Protein AF-A0AAE1F1V5-F1 (afdb_monomer)

Sequence (157 aa):
NTWGVSEAGGEGAVGYGPQETFINCADISITTNTGTFPTGDDANQIDNPWLLYYRKEFPGVHRDHTPSPLSNGLIPLVVRSQLCIPVGVSANNPNMQDWCMYNCLQYPPNCPEEHCRCVSECSAIGEFGQTPGNDIFCQQECLGYPSNCPPEKCECA

Radius of gyration: 23.75 Å; Cα contacts (8 Å, |Δi|>4): 234; chains: 1; bounding box: 52×33×63 Å

Foldseek 3Di:
DDWDAAPVGDDIDPPHDDDDDDDDDDDDDDFPFPQDDPDDPPPVVLPDPPFDWDDDDDPLDDPPFDQNVVVVRITTDGDRFLFKAFDDPQNPPPCLRVVRVVQNPDVVHPHDPNTIDTFRAKAFDDPLRVDPPSSSVQRVQASDVVHPHDPNTMDTD

pLDDT: mean 77.35, std 15.78, range [37.97, 95.31]

Organism: Petrolisthes cinctipes (NCBI:txid88211)

Mean predicted aligned error: 12.56 Å

Secondary structure (DSSP, 8-state):
--EEE-TTSS-EEET-SS-------------S-TTS----S-TTTT--TTS-EESS--TT--S--PPPTTTTT-EE-----SEEEE-GGGGG-TTHHHHHHHHHHSSS----TTTEEEE--EEE-TTGGGSTTHHHHHHHHHSSSS----TTTEEE-

Structure (mmCIF, N/CA/C/O backbone):
data_AF-A0AAE1F1V5-F1
#
_entry.id   AF-A0AAE1F1V5-F1
#
loop_
_atom_site.group_PDB
_atom_site.id
_atom_site.type_symbol
_atom_site.label_atom_id
_atom_site.label_alt_id
_atom_site.label_comp_id
_atom_site.label_asym_id
_atom_site.label_entity_id
_atom_site.label_seq_id
_atom_site.pdbx_PDB_ins_code
_atom_site.Cartn_x
_atom_site.Cartn_y
_atom_site.Cartn_z
_atom_site.occupancy
_atom_site.B_iso_or_equiv
_atom_site.auth_seq_id
_atom_site.auth_comp_id
_atom_site.auth_asym_id
_atom_site.auth_atom_id
_atom_site.pdbx_PDB_model_num
ATOM 1 N N . ASN A 1 1 ? -27.670 -3.080 33.368 1.00 78.62 1 ASN A N 1
ATOM 2 C CA . ASN A 1 1 ? -29.139 -2.804 33.268 1.00 78.62 1 ASN A CA 1
ATOM 3 C C . ASN A 1 1 ? -29.696 -2.259 34.591 1.00 78.62 1 ASN A C 1
ATOM 5 O O . ASN A 1 1 ? -30.719 -2.718 35.100 1.00 78.62 1 ASN A O 1
ATOM 9 N N . THR A 1 2 ? -29.032 -1.259 35.160 1.00 87.38 2 THR A N 1
ATOM 10 C CA . THR A 1 2 ? -29.180 -0.928 36.583 1.00 87.38 2 THR A CA 1
ATOM 11 C C . THR A 1 2 ? -30.026 0.328 36.770 1.00 87.38 2 THR A C 1
ATOM 13 O O . THR A 1 2 ? -30.015 1.214 35.916 1.00 87.38 2 THR A O 1
ATOM 16 N N . TRP A 1 3 ? -30.757 0.416 37.881 1.00 90.38 3 TRP A N 1
ATOM 17 C CA . TRP A 1 3 ? -31.465 1.634 38.283 1.00 90.38 3 TRP A CA 1
ATOM 18 C C . TRP A 1 3 ? -30.507 2.613 38.966 1.00 90.38 3 TRP A C 1
ATOM 20 O O . TRP A 1 3 ? -29.722 2.202 39.822 1.00 90.38 3 TRP A O 1
ATOM 30 N N . GLY A 1 4 ? -30.619 3.901 38.653 1.00 91.50 4 GLY A N 1
ATOM 31 C CA . GLY A 1 4 ? -29.892 4.954 39.356 1.00 91.50 4 GLY A CA 1
ATOM 32 C C . GLY A 1 4 ? -30.586 6.304 39.252 1.00 91.50 4 GLY A C 1
ATOM 33 O O . GLY A 1 4 ? -31.744 6.388 38.846 1.00 91.50 4 GLY A O 1
ATOM 34 N N . VAL A 1 5 ? -29.883 7.361 39.652 1.00 92.31 5 VAL A N 1
ATOM 35 C CA . VAL A 1 5 ? -30.393 8.740 39.688 1.00 92.31 5 VAL A CA 1
ATOM 36 C C . VAL A 1 5 ? -29.592 9.596 38.711 1.00 92.31 5 VAL A C 1
ATOM 38 O O . VAL A 1 5 ? -28.400 9.349 38.516 1.00 92.31 5 VAL A O 1
ATOM 41 N N . SER A 1 6 ? -30.249 10.560 38.068 1.00 87.94 6 SER A N 1
ATOM 42 C CA . SER A 1 6 ? -29.606 11.498 37.147 1.00 87.94 6 SER A CA 1
ATOM 43 C C . SER A 1 6 ? -28.517 12.318 37.845 1.00 87.94 6 SER A C 1
ATOM 45 O O . SER A 1 6 ? -28.596 12.587 39.045 1.00 87.94 6 SER A O 1
ATOM 47 N N . GLU A 1 7 ? -27.506 12.755 37.089 1.00 84.25 7 GLU A N 1
ATOM 48 C CA . GLU A 1 7 ? -26.397 13.564 37.626 1.00 84.25 7 GLU A CA 1
ATOM 49 C C . GLU A 1 7 ? -26.868 14.894 38.228 1.00 84.25 7 GLU A C 1
ATOM 51 O O . GLU A 1 7 ? -26.315 15.357 39.222 1.00 84.25 7 GLU A O 1
ATOM 56 N N . ALA A 1 8 ? -27.923 15.486 37.659 1.00 83.75 8 ALA A N 1
ATOM 57 C CA . ALA A 1 8 ? -28.546 16.707 38.172 1.00 83.75 8 ALA A CA 1
ATOM 58 C C . ALA A 1 8 ? -29.350 16.482 39.470 1.00 83.75 8 ALA A C 1
ATOM 60 O O . ALA A 1 8 ? -29.715 17.449 40.139 1.00 83.75 8 ALA A O 1
ATOM 61 N N . GLY A 1 9 ? -29.607 15.222 39.835 1.00 76.38 9 GLY A N 1
ATOM 62 C CA . GLY A 1 9 ? -30.446 14.837 40.960 1.00 76.38 9 GLY A CA 1
ATOM 63 C C . GLY A 1 9 ? -31.937 15.055 40.689 1.00 76.38 9 GLY A C 1
ATOM 64 O O . GLY A 1 9 ? -32.351 16.013 40.044 1.00 76.38 9 GLY A O 1
ATOM 65 N N . GLY A 1 10 ? -32.767 14.153 41.215 1.00 81.81 10 GLY A N 1
ATOM 66 C CA . GLY A 1 10 ? -34.226 14.323 41.248 1.00 81.81 10 GLY A CA 1
ATOM 67 C C . GLY A 1 10 ? -35.022 13.374 40.355 1.00 81.81 10 GLY A C 1
ATOM 68 O O . GLY A 1 10 ? -36.199 13.161 40.626 1.00 81.81 10 GLY A O 1
ATOM 69 N N . GLU A 1 11 ? -34.393 12.726 39.376 1.00 88.81 11 GLU A N 1
ATOM 70 C CA . GLU A 1 11 ? -35.051 11.725 38.531 1.00 88.81 11 GLU A CA 1
ATOM 71 C C . GLU A 1 11 ? -34.328 10.383 38.630 1.00 88.81 11 GLU A C 1
ATOM 73 O O . GLU A 1 11 ? -33.110 10.307 38.467 1.00 88.81 11 GLU A O 1
ATOM 78 N N . GLY A 1 12 ? -35.081 9.324 38.938 1.00 90.56 12 GLY A N 1
ATOM 79 C CA . GLY A 1 12 ? -34.590 7.950 38.957 1.00 90.56 12 GLY A CA 1
ATOM 80 C C . GLY A 1 12 ? -35.072 7.193 37.726 1.00 90.56 12 GLY A C 1
ATOM 81 O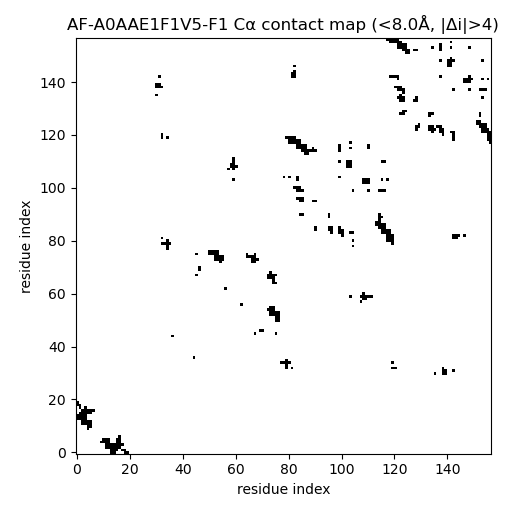 O . GLY A 1 12 ? -36.263 7.242 37.415 1.00 90.56 12 GLY A O 1
ATOM 82 N N . ALA A 1 13 ? -34.166 6.496 37.044 1.00 90.75 13 ALA A N 1
ATOM 83 C CA . ALA A 1 13 ? -34.490 5.682 35.876 1.00 90.75 13 ALA A CA 1
ATOM 84 C C . ALA A 1 13 ? -33.511 4.507 35.708 1.00 90.75 13 ALA A C 1
ATOM 86 O O . ALA A 1 13 ? -32.401 4.496 36.250 1.00 90.75 13 ALA A O 1
ATOM 87 N N . VAL A 1 14 ? -33.911 3.506 34.917 1.00 91.62 14 VAL A N 1
ATOM 88 C CA . VAL A 1 14 ? -32.996 2.460 34.434 1.00 91.62 14 VAL A CA 1
ATOM 89 C C . VAL A 1 14 ? -31.988 3.101 33.477 1.00 91.62 14 VAL A C 1
ATOM 91 O O . VAL A 1 14 ? -32.382 3.836 32.578 1.00 91.62 14 VAL A O 1
ATOM 94 N N . GLY A 1 15 ? -30.699 2.817 33.657 1.00 88.38 15 GLY A N 1
ATOM 95 C CA . GLY A 1 15 ? -29.612 3.407 32.868 1.00 88.38 15 GLY A CA 1
ATOM 96 C C . GLY A 1 15 ? -28.999 4.670 33.480 1.00 88.38 15 GLY A C 1
ATOM 97 O O . GLY A 1 15 ? -27.983 5.143 32.979 1.00 88.38 15 GLY A O 1
ATOM 98 N N . TYR A 1 16 ? -29.567 5.200 34.569 1.00 91.69 16 TYR A N 1
ATOM 99 C CA . TYR A 1 16 ? -28.970 6.298 35.335 1.00 91.69 16 TYR A CA 1
ATOM 100 C C . TYR A 1 16 ? -27.965 5.795 36.371 1.00 91.69 16 TYR A C 1
ATOM 102 O O . TYR A 1 16 ? -28.004 4.639 36.792 1.00 91.69 16 TYR A O 1
ATOM 110 N N . GLY A 1 17 ? -27.066 6.682 36.800 1.00 88.62 17 GLY A N 1
ATOM 111 C CA . GLY A 1 17 ? -25.957 6.332 37.682 1.00 88.62 17 GLY A CA 1
ATOM 112 C C . GLY A 1 17 ? -24.944 5.374 37.032 1.00 88.62 17 GLY A C 1
ATOM 113 O O . GLY A 1 17 ? -24.989 5.145 35.822 1.00 88.62 17 GLY A O 1
ATOM 114 N N . PRO A 1 18 ? -24.016 4.808 37.822 1.00 88.56 18 PRO A N 1
ATOM 115 C CA . PRO A 1 18 ? -22.973 3.921 37.314 1.00 88.56 18 PRO A CA 1
ATOM 116 C C . PRO A 1 18 ? -23.545 2.720 36.548 1.00 88.56 18 PRO A C 1
ATOM 118 O O . PRO A 1 18 ? -24.367 1.970 37.078 1.00 88.56 18 PRO A O 1
ATOM 121 N N . GLN A 1 19 ? -23.081 2.524 35.312 1.00 90.94 19 GLN A N 1
ATOM 122 C CA . GLN A 1 19 ? -23.442 1.377 34.478 1.00 90.94 19 GLN A CA 1
ATOM 123 C C . GLN A 1 19 ? -22.258 0.427 34.313 1.00 90.94 19 GLN A C 1
ATOM 125 O O . GLN A 1 19 ? -21.099 0.845 34.259 1.00 90.94 19 GLN A O 1
ATOM 130 N N . GLU A 1 20 ? -22.565 -0.866 34.219 1.00 90.50 20 GLU A N 1
ATOM 131 C CA . GLU A 1 20 ? -21.580 -1.871 33.829 1.00 90.50 20 GLU A CA 1
ATOM 132 C C . GLU A 1 20 ? -21.021 -1.535 32.439 1.00 90.50 20 GLU A C 1
ATOM 134 O O . GLU A 1 20 ? -21.762 -1.197 31.517 1.00 90.50 20 GLU A O 1
ATOM 139 N N . THR A 1 21 ? -19.699 -1.588 32.303 1.00 89.94 21 THR A N 1
ATOM 140 C CA . THR A 1 21 ? -19.000 -1.352 31.038 1.00 89.94 21 THR A CA 1
ATOM 141 C C . THR A 1 21 ? -18.113 -2.553 30.769 1.00 89.94 21 THR A C 1
ATOM 143 O O . THR A 1 21 ? -17.329 -2.952 31.629 1.00 89.94 21 THR A O 1
ATOM 146 N N . PHE A 1 22 ? -18.230 -3.116 29.572 1.00 92.50 22 PHE A N 1
ATOM 147 C CA . PHE A 1 22 ? -17.385 -4.210 29.115 1.00 92.50 22 PHE A CA 1
ATOM 148 C C . PHE A 1 22 ? -16.392 -3.651 28.102 1.00 92.50 22 PHE A C 1
ATOM 150 O O . PHE A 1 22 ? -16.792 -3.088 27.085 1.00 92.50 22 PHE A O 1
ATOM 157 N N . ILE A 1 23 ? -15.102 -3.778 28.404 1.00 94.50 23 ILE A N 1
ATOM 158 C CA . ILE A 1 23 ? -14.016 -3.334 27.532 1.00 94.50 23 ILE A CA 1
ATOM 159 C C . ILE A 1 23 ? -13.283 -4.579 27.054 1.00 94.50 23 ILE A C 1
ATOM 161 O O . ILE A 1 23 ? -12.812 -5.368 27.871 1.00 94.50 23 ILE A O 1
ATOM 165 N N . ASN A 1 24 ? -13.171 -4.719 25.737 1.00 93.12 24 ASN A N 1
ATOM 166 C CA . ASN A 1 24 ? -12.354 -5.742 25.102 1.00 93.12 24 ASN A CA 1
ATOM 167 C C . ASN A 1 24 ? -11.208 -5.068 24.350 1.00 93.12 24 ASN A C 1
ATOM 169 O O . ASN A 1 24 ? -11.390 -4.005 23.755 1.00 93.12 24 ASN A O 1
ATOM 173 N N . CYS A 1 25 ? -10.045 -5.711 24.358 1.00 93.88 25 CYS A N 1
ATOM 174 C CA . CYS A 1 25 ? -8.907 -5.333 23.532 1.00 93.88 25 CYS A CA 1
ATOM 175 C C . CYS A 1 25 ? -8.816 -6.292 22.344 1.00 93.88 25 CYS A C 1
ATOM 177 O O . CYS A 1 25 ? -9.119 -7.478 22.482 1.00 93.88 25 CYS A O 1
ATOM 179 N N . ALA A 1 26 ? -8.389 -5.778 21.197 1.00 89.00 26 ALA A N 1
ATOM 180 C CA . ALA A 1 26 ? -8.080 -6.574 20.020 1.00 89.00 26 ALA A CA 1
ATOM 181 C C . ALA A 1 26 ? -6.682 -6.205 19.527 1.00 89.00 26 ALA A C 1
ATOM 183 O O . ALA A 1 26 ? -6.340 -5.021 19.470 1.00 89.00 26 ALA A O 1
ATOM 184 N N . ASP A 1 27 ? -5.906 -7.215 19.148 1.00 83.25 27 ASP A N 1
ATOM 185 C CA . ASP A 1 27 ? -4.662 -7.016 18.419 1.00 83.25 27 ASP A CA 1
ATOM 186 C C . ASP A 1 27 ? -5.013 -6.766 16.950 1.00 83.25 27 ASP A C 1
ATOM 188 O O . ASP A 1 27 ? -5.555 -7.639 16.270 1.00 83.25 27 ASP A O 1
ATOM 192 N N . ILE A 1 28 ? -4.752 -5.549 16.4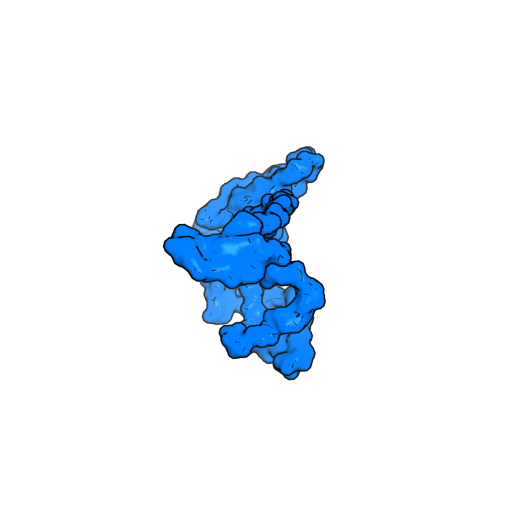72 1.00 77.94 28 ILE A N 1
ATOM 193 C CA . ILE A 1 28 ? -5.014 -5.140 15.089 1.00 77.94 28 ILE A CA 1
ATOM 194 C C . ILE A 1 28 ? -3.742 -4.597 14.443 1.00 77.94 28 ILE A C 1
ATOM 196 O O . ILE A 1 28 ? -2.897 -3.996 15.104 1.00 77.94 28 ILE A O 1
ATOM 200 N N . SER A 1 29 ? -3.636 -4.768 13.129 1.00 63.72 29 SER A N 1
ATOM 201 C CA . SER A 1 29 ? -2.641 -4.095 12.299 1.00 63.72 29 SER A CA 1
ATOM 202 C C . SER A 1 29 ? -3.370 -3.303 11.222 1.00 63.72 29 SER A C 1
ATOM 204 O O . SER A 1 29 ? -4.268 -3.832 10.568 1.00 63.72 29 SER A O 1
ATOM 206 N N . ILE A 1 30 ? -3.003 -2.032 11.057 1.00 68.38 30 ILE A N 1
ATOM 207 C CA . ILE A 1 30 ? -3.496 -1.186 9.969 1.00 68.38 30 ILE A 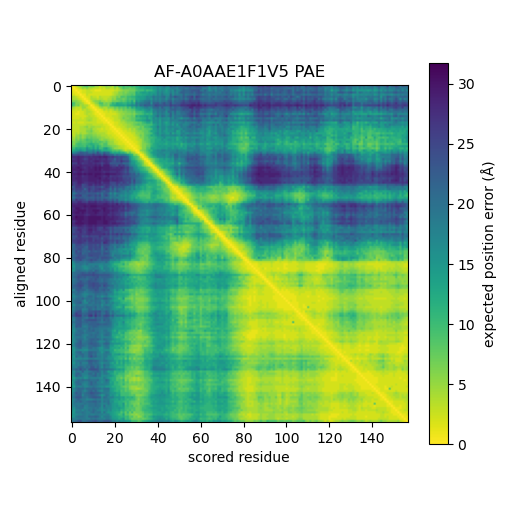CA 1
ATOM 208 C C . ILE A 1 30 ? -2.351 -1.056 8.974 1.00 68.38 30 ILE A C 1
ATOM 210 O O . ILE A 1 30 ? -1.407 -0.292 9.179 1.00 68.38 30 ILE A O 1
ATOM 214 N N . THR A 1 31 ? -2.416 -1.848 7.914 1.00 60.78 31 THR A N 1
ATOM 215 C CA . THR A 1 31 ? -1.459 -1.808 6.810 1.00 60.78 31 THR A CA 1
ATOM 216 C C . THR A 1 31 ? -1.938 -0.833 5.745 1.00 60.78 31 THR A C 1
ATOM 218 O O . THR A 1 31 ? -3.138 -0.623 5.579 1.00 60.78 31 THR A O 1
ATOM 221 N N . THR A 1 32 ? -1.006 -0.236 5.005 1.00 58.06 32 THR A N 1
ATOM 222 C CA . THR A 1 32 ? -1.296 0.804 4.011 1.00 58.06 32 THR A CA 1
ATOM 223 C C . THR A 1 32 ? -2.193 0.348 2.869 1.00 58.06 32 THR A C 1
ATOM 225 O O . THR A 1 32 ? -2.705 1.223 2.192 1.00 58.06 32 THR A O 1
ATOM 228 N N . ASN A 1 33 ? -2.467 -0.947 2.685 1.00 56.16 33 ASN A N 1
ATOM 229 C CA . ASN A 1 33 ? -3.363 -1.460 1.649 1.00 56.16 33 ASN A CA 1
ATOM 230 C C . ASN A 1 33 ? -4.818 -0.967 1.836 1.00 56.16 33 ASN A C 1
ATOM 232 O O . ASN A 1 33 ? -5.626 -1.571 2.539 1.00 56.16 33 ASN A O 1
ATOM 236 N N . THR A 1 34 ? -5.166 0.130 1.163 1.00 50.34 34 THR A N 1
ATOM 237 C CA . THR A 1 34 ? -6.528 0.682 1.065 1.00 50.34 34 THR A CA 1
ATOM 238 C C . THR A 1 34 ? -7.338 0.044 -0.068 1.00 50.34 34 THR A C 1
ATOM 240 O O . THR A 1 34 ? -8.355 0.591 -0.488 1.00 50.34 34 THR A O 1
ATOM 243 N N . GLY A 1 35 ? -6.904 -1.104 -0.593 1.00 47.66 35 GLY A N 1
ATOM 244 C CA . GLY A 1 35 ? -7.550 -1.774 -1.718 1.00 47.66 35 GLY A CA 1
ATOM 245 C C . GLY A 1 35 ? -8.662 -2.746 -1.333 1.00 47.66 35 GLY A C 1
ATOM 246 O O . GLY A 1 35 ? -9.353 -3.247 -2.222 1.00 47.66 35 GLY A O 1
ATOM 247 N N . THR A 1 36 ? -8.855 -3.031 -0.043 1.00 46.03 36 THR A N 1
ATOM 248 C CA . THR A 1 36 ? -9.936 -3.916 0.398 1.00 46.03 36 THR A CA 1
ATOM 249 C C . THR A 1 36 ? -11.056 -3.114 1.040 1.00 46.03 36 THR A C 1
ATOM 251 O O . THR A 1 36 ? -10.865 -2.339 1.977 1.00 46.03 36 THR A O 1
ATOM 254 N N . PHE A 1 37 ? -12.263 -3.318 0.515 1.00 47.12 37 PHE A N 1
ATOM 255 C CA . PHE A 1 37 ? -13.456 -3.181 1.332 1.00 47.12 37 PHE A CA 1
ATOM 256 C C . PHE A 1 37 ? -13.261 -4.073 2.570 1.00 47.12 37 PHE A C 1
ATOM 258 O O . PHE A 1 37 ? -12.742 -5.182 2.406 1.00 47.12 37 PHE A O 1
ATOM 265 N N . PRO A 1 38 ? -13.588 -3.598 3.788 1.00 41.34 38 PRO A N 1
ATOM 266 C CA . PRO A 1 38 ? -13.371 -4.361 5.011 1.00 41.34 38 PRO A CA 1
ATOM 267 C C . PRO A 1 38 ? -13.944 -5.763 4.830 1.00 41.34 38 PRO A C 1
ATOM 269 O O . PRO A 1 38 ? -15.102 -5.925 4.455 1.00 41.34 38 PRO A O 1
ATOM 272 N N . THR A 1 39 ? -13.083 -6.754 5.032 1.00 41.34 39 TH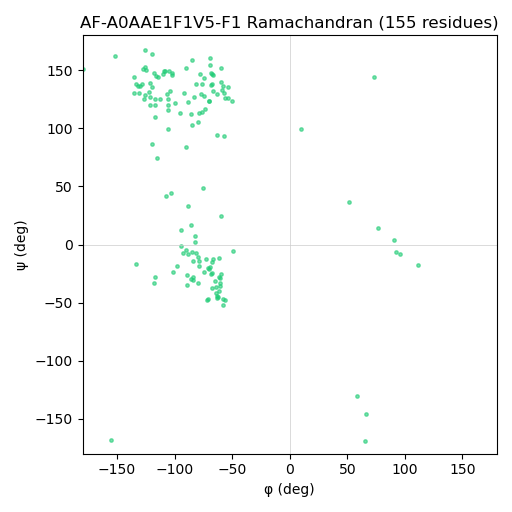R A N 1
ATOM 273 C CA . THR A 1 39 ? -13.353 -8.173 4.843 1.00 41.34 39 THR A CA 1
ATOM 274 C C . THR A 1 39 ? -14.538 -8.618 5.697 1.00 41.34 39 THR A C 1
ATOM 276 O O . THR A 1 39 ? -14.404 -8.993 6.858 1.00 41.34 39 THR A O 1
ATOM 279 N N . GLY A 1 40 ? -15.718 -8.594 5.095 1.00 37.97 40 GLY A N 1
ATOM 280 C CA . GLY A 1 40 ? -16.754 -9.579 5.341 1.00 37.97 40 GLY A CA 1
ATOM 281 C C . GLY A 1 40 ? -16.863 -10.448 4.097 1.00 37.97 40 GLY A C 1
ATOM 282 O O . GLY A 1 40 ? -16.667 -9.955 2.986 1.00 37.97 40 GLY A O 1
ATOM 283 N N . ASP A 1 41 ? -17.232 -11.714 4.265 1.00 40.97 41 ASP A N 1
ATOM 284 C CA . ASP A 1 41 ? -17.695 -12.628 3.205 1.00 40.97 41 ASP A CA 1
ATOM 285 C C . ASP A 1 41 ? -18.963 -12.122 2.471 1.00 40.97 41 ASP A C 1
ATOM 287 O O . ASP A 1 41 ? -19.736 -12.883 1.890 1.00 40.97 41 ASP A O 1
ATOM 291 N N . ASP A 1 42 ? -19.200 -10.815 2.477 1.00 43.59 42 ASP A N 1
ATOM 292 C CA . ASP A 1 42 ? -20.285 -10.151 1.804 1.00 43.59 42 ASP A CA 1
ATOM 293 C C . ASP A 1 42 ? -19.820 -9.768 0.401 1.00 43.59 42 ASP A C 1
ATOM 295 O O . ASP A 1 42 ? -19.528 -8.613 0.086 1.00 43.59 42 ASP A O 1
ATOM 299 N N . ALA A 1 43 ? -19.918 -10.739 -0.507 1.00 45.41 43 ALA A N 1
ATOM 300 C CA . ALA A 1 43 ? -20.083 -10.494 -1.943 1.00 45.41 43 ALA A CA 1
ATOM 301 C C . ALA A 1 43 ? -21.214 -9.474 -2.273 1.00 45.41 43 ALA A C 1
ATOM 303 O O . ALA A 1 43 ? -21.374 -9.079 -3.425 1.00 45.41 43 ALA A O 1
ATOM 304 N N . ASN A 1 44 ? -21.970 -9.029 -1.262 1.00 44.34 44 ASN A N 1
ATOM 305 C CA . ASN A 1 44 ? -23.029 -8.026 -1.291 1.00 44.34 44 ASN A CA 1
ATOM 306 C C . ASN A 1 44 ? -22.548 -6.582 -1.031 1.00 44.34 44 ASN A C 1
ATOM 308 O O . ASN A 1 44 ? -23.346 -5.655 -1.130 1.00 44.34 44 ASN A O 1
ATOM 312 N N . GLN A 1 45 ? -21.267 -6.335 -0.713 1.00 48.12 45 GLN A N 1
ATOM 313 C CA . GLN A 1 45 ? -20.753 -4.955 -0.599 1.00 48.12 45 GLN A CA 1
ATOM 314 C C . GLN A 1 45 ? -20.369 -4.337 -1.961 1.00 48.12 45 GLN A C 1
ATOM 316 O O . GLN A 1 45 ? -19.930 -3.190 -2.032 1.00 48.12 45 GLN A O 1
ATOM 321 N N . ILE A 1 46 ? -20.580 -5.076 -3.058 1.00 53.50 46 ILE A N 1
ATOM 322 C CA . ILE A 1 46 ? -20.399 -4.614 -4.445 1.00 53.50 46 ILE A CA 1
ATOM 323 C C . ILE A 1 46 ? -21.636 -3.829 -4.946 1.00 53.50 46 ILE A C 1
ATOM 325 O O . ILE A 1 46 ? -21.688 -3.424 -6.101 1.00 53.50 46 ILE A O 1
ATOM 329 N N . ASP A 1 47 ? -22.612 -3.535 -4.081 1.00 55.38 47 ASP A N 1
ATOM 330 C CA . ASP A 1 47 ? -23.851 -2.826 -4.437 1.00 55.38 47 ASP A CA 1
ATOM 331 C C . ASP A 1 47 ? -23.849 -1.354 -3.993 1.00 55.38 47 ASP A C 1
ATOM 333 O O . ASP A 1 47 ? -24.824 -0.834 -3.448 1.00 55.38 47 ASP A O 1
ATOM 337 N N . ASN A 1 48 ? -22.740 -0.644 -4.207 1.00 61.38 48 ASN A N 1
ATOM 338 C CA . ASN A 1 48 ? -22.698 0.800 -3.983 1.00 61.38 48 ASN A CA 1
ATOM 339 C C . ASN A 1 48 ? -23.196 1.538 -5.247 1.00 61.38 48 ASN A C 1
ATOM 341 O O . ASN A 1 48 ? -22.492 1.516 -6.261 1.00 61.38 48 ASN A O 1
ATOM 345 N N . PRO A 1 49 ? -24.362 2.219 -5.227 1.00 65.69 49 PRO A N 1
ATOM 346 C CA . PRO A 1 49 ? -24.912 2.904 -6.404 1.00 65.69 49 PRO A CA 1
ATOM 347 C C . PRO A 1 49 ? -24.074 4.106 -6.869 1.00 65.69 49 PRO A C 1
ATOM 349 O O . PRO A 1 49 ? -24.289 4.610 -7.968 1.00 65.69 49 PRO A O 1
ATOM 352 N N . TRP A 1 50 ? -23.118 4.562 -6.055 1.00 64.88 50 TRP A N 1
ATOM 353 C CA . TRP A 1 50 ? -22.187 5.644 -6.387 1.00 64.88 50 TRP A CA 1
ATOM 354 C C . TRP A 1 50 ? -20.855 5.152 -6.953 1.00 64.88 50 TRP A C 1
ATOM 356 O O . TRP A 1 50 ? -19.986 5.962 -7.274 1.00 64.88 50 TRP A O 1
ATOM 366 N N . LEU A 1 51 ? -20.666 3.838 -7.056 1.00 67.25 51 LEU A N 1
ATOM 367 C CA . LEU A 1 51 ? -19.458 3.266 -7.627 1.00 67.25 51 LEU A CA 1
ATOM 368 C C . LEU A 1 51 ? -19.503 3.343 -9.156 1.00 67.25 51 LEU A C 1
ATOM 370 O O . LEU A 1 51 ? -20.561 3.240 -9.777 1.00 67.25 51 LEU A O 1
ATOM 374 N N . LEU A 1 52 ? -18.339 3.524 -9.776 1.00 72.88 52 LEU A N 1
ATOM 375 C CA . LEU A 1 52 ? -18.219 3.421 -11.225 1.00 72.88 52 LEU A CA 1
ATOM 376 C C . LEU A 1 52 ? -18.224 1.943 -11.621 1.00 72.88 52 LEU A C 1
ATOM 378 O O . LEU A 1 52 ? -17.452 1.144 -11.093 1.00 72.88 52 LEU A O 1
ATOM 382 N N . TYR A 1 53 ? -19.082 1.597 -12.577 1.00 72.38 53 TYR A N 1
ATOM 383 C CA . TYR A 1 53 ? -19.223 0.239 -13.093 1.00 72.38 53 TYR A CA 1
ATOM 384 C C . TYR A 1 53 ? -18.869 0.170 -14.574 1.00 72.38 53 TYR A C 1
ATOM 386 O O . TYR A 1 53 ? -19.157 1.094 -15.338 1.00 72.38 53 TYR A O 1
ATOM 394 N N . TYR A 1 54 ? -18.320 -0.966 -14.999 1.00 69.19 54 TYR A N 1
ATOM 395 C CA . TYR A 1 54 ? -18.031 -1.243 -16.400 1.00 69.19 54 TYR A CA 1
ATOM 396 C C . TYR A 1 54 ? -18.648 -2.547 -16.900 1.00 69.19 54 TYR A C 1
ATOM 398 O O . TYR A 1 54 ? -18.909 -3.477 -16.143 1.00 69.19 54 TYR A O 1
ATOM 406 N N . ARG A 1 55 ? -18.915 -2.597 -18.212 1.00 63.84 55 ARG A N 1
ATOM 407 C CA . ARG A 1 55 ? -19.704 -3.665 -18.847 1.00 63.84 55 ARG A CA 1
ATOM 408 C C . ARG A 1 55 ? -18.873 -4.773 -19.493 1.00 63.84 55 ARG A C 1
ATOM 410 O O . ARG A 1 55 ? -19.434 -5.833 -19.747 1.00 63.84 55 ARG A O 1
ATOM 417 N N . LYS A 1 56 ? -17.586 -4.536 -19.779 1.00 57.06 56 LYS A N 1
ATOM 418 C CA . LYS A 1 56 ? -16.574 -5.522 -20.216 1.00 57.06 56 LYS A CA 1
ATOM 419 C C . LYS A 1 56 ? -15.215 -4.842 -20.420 1.00 57.06 56 LYS A C 1
ATOM 421 O O . LYS A 1 56 ? -15.197 -3.658 -20.732 1.00 57.06 56 LYS A O 1
ATOM 426 N N . GLU A 1 57 ? -14.147 -5.622 -20.221 1.00 57.28 57 GLU A N 1
ATOM 427 C CA . GLU A 1 57 ? -12.725 -5.386 -20.552 1.00 57.28 57 GLU A CA 1
ATOM 428 C C . GLU A 1 57 ? -12.356 -3.973 -21.010 1.00 57.28 57 GLU A C 1
ATOM 430 O O . GLU A 1 57 ? -12.489 -3.621 -22.183 1.00 57.28 57 GLU A O 1
ATOM 435 N N . PHE A 1 58 ? -11.821 -3.190 -20.075 1.00 51.88 58 PHE A N 1
ATOM 436 C CA . PHE A 1 58 ? -11.086 -1.977 -20.397 1.00 51.88 58 PHE A CA 1
ATOM 437 C C . PHE A 1 58 ? -9.591 -2.311 -20.522 1.00 51.88 58 PHE A C 1
ATOM 439 O O . PHE A 1 58 ? -9.052 -2.964 -19.624 1.00 51.88 58 PHE A O 1
ATOM 446 N N . PRO A 1 59 ? -8.909 -1.888 -21.604 1.00 49.06 59 PRO A N 1
ATOM 447 C CA . PRO A 1 59 ? -7.457 -2.012 -21.708 1.00 49.06 59 PRO A CA 1
ATOM 448 C C . PRO A 1 59 ? -6.792 -1.375 -20.480 1.00 49.06 59 PRO A C 1
ATOM 450 O O . PRO A 1 59 ? -7.091 -0.228 -20.159 1.00 49.06 59 PRO A O 1
ATOM 453 N N . GLY A 1 60 ? -5.933 -2.120 -19.780 1.00 48.41 60 GLY A N 1
ATOM 454 C CA . GLY A 1 60 ? -5.212 -1.628 -18.599 1.00 48.41 60 GLY A CA 1
ATOM 455 C C . GLY A 1 60 ? -5.897 -1.842 -17.243 1.00 48.41 60 GLY A C 1
ATOM 456 O O . GLY A 1 60 ? -5.355 -1.397 -16.237 1.00 48.41 60 GLY A O 1
ATOM 457 N N . VAL A 1 61 ? -7.052 -2.519 -17.175 1.00 50.47 61 VAL A N 1
ATOM 458 C CA . VAL A 1 61 ? -7.660 -2.957 -15.901 1.00 50.47 61 VAL A CA 1
ATOM 459 C C . VAL A 1 61 ? -7.467 -4.466 -15.743 1.00 50.47 61 VAL A C 1
ATOM 461 O O . VAL A 1 61 ? -7.996 -5.248 -16.534 1.00 50.47 61 VAL A O 1
ATOM 464 N N . HIS A 1 62 ? -6.708 -4.870 -14.722 1.00 47.78 62 HIS A N 1
ATOM 465 C CA . HIS A 1 62 ? -6.426 -6.276 -14.419 1.00 47.78 62 HIS A CA 1
ATOM 466 C C . HIS A 1 62 ? -7.729 -7.055 -14.141 1.00 47.78 62 HIS A C 1
ATOM 468 O O . HIS A 1 62 ? -8.662 -6.537 -13.516 1.00 47.78 62 HIS A O 1
ATOM 474 N N . ARG A 1 63 ? -7.816 -8.300 -14.633 1.00 51.62 63 ARG A N 1
ATOM 475 C CA . ARG A 1 63 ? -9.015 -9.166 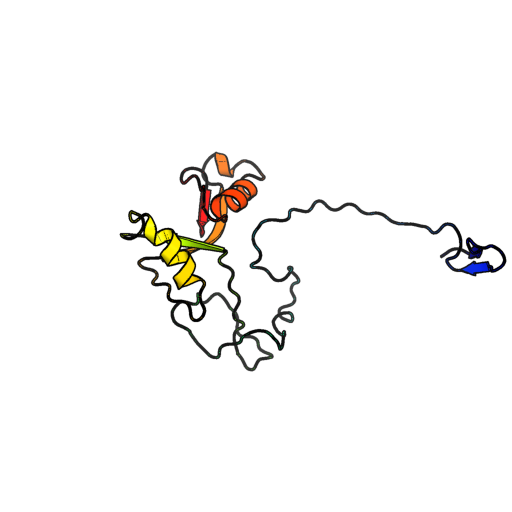-14.592 1.00 51.62 63 ARG A CA 1
ATOM 476 C C . ARG A 1 63 ? -9.288 -9.769 -13.201 1.00 51.62 63 ARG A C 1
ATOM 47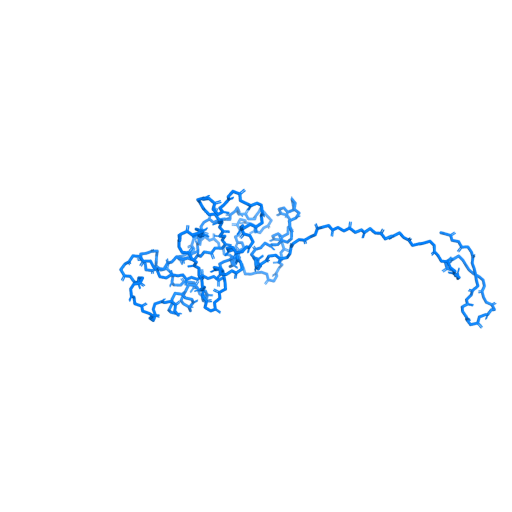8 O O . ARG A 1 63 ? -9.574 -10.957 -13.082 1.00 51.62 63 ARG A O 1
ATOM 485 N N . ASP A 1 64 ? -9.266 -8.964 -12.152 1.00 52.16 64 ASP A N 1
ATOM 486 C CA . ASP A 1 64 ? -9.309 -9.497 -10.783 1.00 52.16 64 ASP A CA 1
ATOM 487 C C . ASP A 1 64 ? -10.724 -9.567 -10.185 1.00 52.16 64 ASP A C 1
ATOM 489 O O . ASP A 1 64 ? -10.882 -9.766 -8.983 1.00 52.16 64 ASP A O 1
ATOM 493 N N . HIS A 1 65 ? -11.781 -9.409 -10.990 1.00 59.25 65 HIS A N 1
ATOM 494 C CA . HIS A 1 65 ? -13.128 -9.221 -10.449 1.00 59.25 65 HIS A CA 1
ATOM 495 C C . HIS A 1 65 ? -14.165 -10.202 -11.001 1.00 59.25 65 HIS A C 1
ATOM 497 O O . HIS A 1 65 ? -14.403 -10.311 -12.206 1.00 59.25 65 HIS A O 1
ATOM 503 N N . THR A 1 66 ? -14.828 -10.881 -10.067 1.00 56.50 66 THR A N 1
ATOM 504 C CA . THR A 1 66 ? -16.087 -11.591 -10.268 1.00 56.50 66 THR A CA 1
ATOM 505 C C . THR A 1 66 ? -17.184 -10.587 -10.660 1.00 56.50 66 THR A C 1
ATOM 507 O O . THR A 1 66 ? -17.344 -9.561 -9.995 1.00 56.50 66 THR A O 1
ATOM 510 N N . PRO A 1 67 ? -17.945 -10.827 -11.744 1.00 59.66 67 PRO A N 1
ATOM 511 C CA . PRO A 1 67 ? -19.066 -9.968 -12.123 1.00 59.66 67 PRO A CA 1
ATOM 512 C C . PRO A 1 67 ? -20.105 -9.884 -10.997 1.00 59.66 67 PRO A C 1
ATOM 514 O O . PRO A 1 67 ? -20.462 -10.921 -10.434 1.00 59.66 67 PRO A O 1
ATOM 517 N N . SER A 1 68 ? -20.632 -8.688 -10.701 1.00 57.34 68 SER A N 1
ATOM 518 C CA . SER A 1 68 ? -21.720 -8.568 -9.722 1.00 57.34 68 SER A CA 1
ATOM 519 C C . SER A 1 68 ? -23.013 -9.157 -10.302 1.00 57.34 68 SER A C 1
ATOM 521 O O . SER A 1 68 ? -23.465 -8.712 -11.367 1.00 57.34 68 SER A O 1
ATOM 523 N N . PRO A 1 69 ? -23.642 -10.139 -9.630 1.00 59.09 69 PRO A N 1
ATOM 524 C CA . PRO A 1 69 ? -24.900 -10.721 -10.088 1.00 59.09 69 PRO A CA 1
ATOM 525 C C . PRO A 1 69 ? -26.077 -9.735 -10.001 1.00 59.09 69 PRO A C 1
ATOM 527 O O . PRO A 1 69 ? -27.022 -9.859 -10.778 1.00 59.09 69 PRO A O 1
ATOM 530 N N . LEU A 1 70 ? -26.016 -8.737 -9.111 1.00 58.91 70 LEU A N 1
ATOM 531 C CA . LEU A 1 70 ? -27.087 -7.756 -8.887 1.00 58.91 70 LEU A CA 1
ATOM 532 C C . LEU A 1 70 ? -27.017 -6.569 -9.855 1.00 58.91 70 LEU A C 1
ATOM 534 O O . LEU A 1 70 ? -28.049 -6.051 -10.280 1.00 58.91 70 LEU A O 1
ATOM 538 N N . SER A 1 71 ? -25.818 -6.210 -10.315 1.00 63.25 71 SER A N 1
ATOM 539 C CA . SER A 1 71 ? -25.614 -5.149 -11.310 1.00 63.25 71 SER A CA 1
ATOM 540 C C . SER A 1 71 ? -25.683 -5.666 -12.752 1.00 63.25 71 SER A C 1
ATOM 542 O O . SER A 1 71 ? -24.976 -5.167 -13.623 1.00 63.25 71 SER A O 1
ATOM 544 N N . ASN A 1 72 ? -26.506 -6.683 -13.039 1.00 68.75 72 ASN A N 1
ATOM 545 C CA . ASN A 1 72 ? -26.624 -7.301 -14.371 1.00 68.75 72 ASN A CA 1
ATOM 546 C C . ASN A 1 72 ? -25.266 -7.717 -14.987 1.00 68.75 72 ASN A C 1
ATOM 548 O O . ASN A 1 72 ? -25.054 -7.576 -16.196 1.00 68.75 72 ASN A O 1
ATOM 552 N N . GLY A 1 73 ? -24.327 -8.198 -14.166 1.00 67.62 73 GLY A N 1
ATOM 553 C CA . GLY A 1 73 ? -22.992 -8.599 -14.614 1.00 67.62 73 GLY A CA 1
ATOM 554 C C . GLY A 1 73 ? -22.030 -7.437 -14.887 1.00 67.62 73 GLY A C 1
ATOM 555 O O . GLY A 1 73 ? -21.003 -7.649 -15.531 1.00 67.62 73 GLY A O 1
ATOM 556 N N . LEU A 1 74 ? -22.345 -6.218 -14.434 1.00 68.00 74 LEU A N 1
ATOM 557 C CA . LEU A 1 74 ? -21.388 -5.114 -14.405 1.00 68.00 74 LEU A CA 1
ATOM 558 C C . LEU A 1 74 ? -20.288 -5.375 -13.364 1.00 68.00 74 LEU A C 1
ATOM 560 O O . LEU A 1 74 ? -20.524 -5.989 -12.321 1.00 68.00 74 LEU A O 1
ATOM 564 N N . ILE A 1 75 ? -19.087 -4.881 -13.650 1.00 67.44 75 ILE A N 1
ATOM 565 C CA . ILE A 1 75 ? -17.905 -5.056 -12.809 1.00 67.44 75 ILE A CA 1
ATOM 566 C C . ILE A 1 75 ? -17.596 -3.720 -12.112 1.00 67.44 75 ILE A C 1
ATOM 568 O O . ILE A 1 75 ? -17.561 -2.689 -12.792 1.00 67.44 75 ILE A O 1
ATOM 572 N N . PRO A 1 76 ? -17.403 -3.697 -10.781 1.00 67.62 76 PRO A N 1
ATOM 573 C CA . PRO A 1 76 ? -17.000 -2.489 -10.065 1.00 67.62 76 PRO A CA 1
ATOM 574 C C . PRO A 1 76 ? -15.574 -2.065 -10.443 1.00 67.62 76 PRO A C 1
ATOM 576 O O . PRO A 1 76 ? -14.667 -2.896 -10.519 1.00 67.62 76 PRO A O 1
ATOM 579 N N . LEU A 1 77 ? -15.344 -0.766 -10.640 1.00 68.94 77 LEU A N 1
ATOM 580 C CA . LEU A 1 77 ? -13.992 -0.221 -10.747 1.00 68.94 77 LEU A CA 1
ATOM 581 C C . LEU A 1 77 ? -13.391 -0.067 -9.344 1.00 68.94 77 LEU A C 1
ATOM 583 O O . LEU A 1 77 ? -13.741 0.858 -8.613 1.00 68.94 77 LEU A O 1
ATOM 587 N N . VAL A 1 78 ? -12.462 -0.957 -8.993 1.00 65.50 78 VAL A N 1
ATOM 588 C CA . VAL A 1 78 ? -11.669 -0.875 -7.759 1.00 65.50 78 VAL A CA 1
ATOM 589 C C . VAL A 1 78 ? -10.202 -0.711 -8.140 1.00 65.50 78 VAL A C 1
ATOM 591 O O . VAL A 1 78 ? -9.586 -1.640 -8.660 1.00 65.50 78 VAL A O 1
ATOM 594 N N . VAL A 1 79 ? -9.639 0.473 -7.897 1.00 65.50 79 VAL A N 1
ATOM 595 C CA . VAL A 1 79 ? -8.198 0.709 -8.058 1.00 65.50 79 VAL A CA 1
ATOM 596 C C . VAL A 1 79 ? -7.515 0.264 -6.766 1.00 65.50 79 VAL A C 1
ATOM 598 O O . VAL A 1 79 ? -7.608 0.948 -5.752 1.00 65.50 79 VAL A O 1
ATOM 601 N N . ARG A 1 80 ? -6.888 -0.918 -6.787 1.00 64.62 80 ARG A N 1
ATOM 602 C CA . ARG A 1 80 ? -6.180 -1.490 -5.622 1.00 64.62 80 ARG A CA 1
ATOM 603 C C . ARG A 1 80 ? -4.720 -1.068 -5.545 1.00 64.62 80 ARG A C 1
ATOM 605 O O . ARG A 1 80 ? -4.127 -1.069 -4.472 1.00 64.62 80 ARG A O 1
ATOM 612 N N . SER A 1 81 ? -4.137 -0.749 -6.692 1.00 69.56 81 SER A N 1
ATOM 613 C CA . SER A 1 81 ? -2.725 -0.433 -6.787 1.00 69.56 81 SER A CA 1
ATOM 614 C C . SER A 1 81 ? -2.433 0.946 -6.218 1.00 69.56 81 SER A C 1
ATOM 616 O O . SER A 1 81 ? -3.045 1.935 -6.613 1.00 69.56 81 SER A O 1
ATOM 618 N N . GLN A 1 82 ? -1.468 0.997 -5.309 1.00 73.88 82 GLN A N 1
ATOM 619 C CA . GLN A 1 82 ? -1.012 2.238 -4.678 1.00 73.88 82 GLN A CA 1
ATOM 620 C C . GLN A 1 82 ? 0.292 2.738 -5.279 1.00 73.88 82 GLN A C 1
ATOM 622 O O . GLN A 1 82 ? 0.588 3.929 -5.230 1.00 73.88 82 GLN A O 1
ATOM 627 N N . LEU A 1 8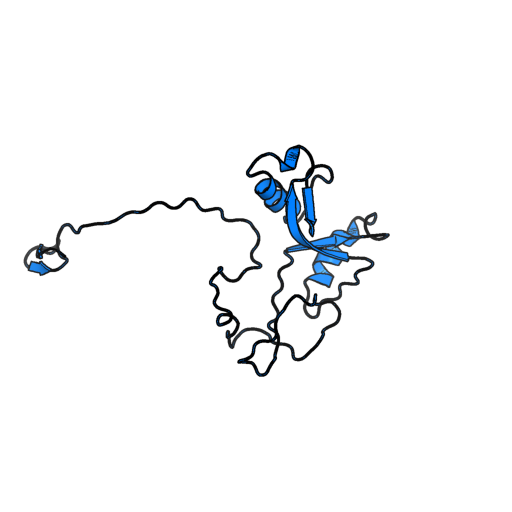3 ? 1.046 1.818 -5.877 1.00 86.50 83 LEU A N 1
ATOM 628 C CA . LEU A 1 83 ? 2.322 2.093 -6.490 1.00 86.50 83 LEU A CA 1
ATOM 629 C C . LEU A 1 83 ? 2.398 1.402 -7.847 1.00 86.50 83 LEU A C 1
ATOM 631 O O . LEU A 1 83 ? 2.163 0.202 -7.966 1.00 86.50 83 LEU A O 1
ATOM 635 N N . CYS A 1 84 ? 2.790 2.159 -8.863 1.00 88.69 84 CYS A N 1
ATOM 636 C CA . CYS A 1 84 ? 3.118 1.640 -10.178 1.00 88.69 84 CYS A CA 1
ATOM 637 C C . CYS A 1 84 ? 4.586 1.922 -10.470 1.00 88.69 84 CYS A C 1
ATOM 639 O O . CYS A 1 84 ? 5.025 3.071 -10.460 1.00 88.69 84 CYS A O 1
ATOM 641 N N . ILE A 1 85 ? 5.340 0.852 -10.698 1.00 90.12 85 ILE A N 1
ATOM 642 C CA . ILE A 1 85 ? 6.781 0.871 -10.932 1.00 90.12 85 ILE A CA 1
ATOM 643 C C . ILE A 1 85 ? 7.088 0.554 -12.399 1.00 90.12 85 ILE A C 1
ATOM 645 O O . ILE A 1 85 ? 6.348 -0.202 -13.038 1.00 90.12 85 ILE A O 1
ATOM 649 N N . PRO A 1 86 ? 8.182 1.094 -12.951 1.00 92.19 86 PRO A N 1
ATOM 650 C CA . PRO A 1 86 ? 8.617 0.758 -14.288 1.00 92.19 86 PRO A CA 1
ATOM 651 C C . PRO A 1 86 ? 9.245 -0.637 -14.327 1.00 92.19 86 PRO A C 1
ATOM 653 O O . PRO A 1 86 ? 9.956 -1.047 -13.410 1.00 92.19 86 PRO A O 1
ATOM 656 N N . VAL A 1 87 ? 9.005 -1.359 -15.416 1.00 90.50 87 VAL A N 1
ATOM 657 C CA . VAL A 1 87 ? 9.543 -2.705 -15.657 1.00 90.50 87 VAL A CA 1
ATOM 658 C C . VAL A 1 87 ? 10.284 -2.775 -16.991 1.00 90.50 87 VAL A C 1
ATOM 660 O O . VAL A 1 87 ? 10.230 -1.857 -17.814 1.00 90.50 87 VAL A O 1
ATOM 663 N N . GLY A 1 88 ? 11.034 -3.861 -17.188 1.00 88.12 88 GLY A N 1
ATOM 664 C CA . GLY A 1 88 ? 11.751 -4.126 -18.433 1.00 88.12 88 GLY A CA 1
ATOM 665 C C . GLY A 1 88 ? 12.744 -3.017 -18.791 1.00 88.12 88 GLY A C 1
ATOM 666 O O . GLY A 1 88 ? 13.549 -2.587 -17.967 1.00 88.12 88 GLY A O 1
ATOM 667 N N . VAL A 1 89 ? 12.679 -2.541 -20.037 1.00 85.94 89 VAL A N 1
ATOM 668 C CA . VAL A 1 89 ? 13.570 -1.486 -20.555 1.00 85.94 89 VAL A CA 1
ATOM 669 C C . VAL A 1 89 ? 13.341 -0.123 -19.892 1.00 85.94 89 VAL A C 1
ATOM 671 O O . VAL A 1 89 ? 14.256 0.698 -19.846 1.00 85.94 89 VAL A O 1
ATOM 674 N N . SER A 1 90 ? 12.139 0.112 -19.357 1.00 87.62 90 SER A N 1
ATOM 675 C CA . SER A 1 90 ? 11.748 1.381 -18.738 1.00 87.62 90 SER A CA 1
ATOM 676 C C . SER A 1 90 ? 12.281 1.542 -17.316 1.00 87.62 90 SER A C 1
ATOM 678 O O . SER A 1 90 ? 12.363 2.670 -16.836 1.00 87.62 90 SER A O 1
ATOM 680 N N . ALA A 1 91 ? 12.685 0.449 -16.656 1.00 87.19 91 ALA A N 1
ATOM 681 C CA . ALA A 1 91 ? 13.156 0.459 -15.269 1.00 87.19 91 ALA A CA 1
ATOM 682 C C . ALA A 1 91 ? 14.398 1.340 -15.047 1.00 87.19 91 ALA A C 1
ATOM 684 O O . ALA A 1 91 ? 14.573 1.917 -13.979 1.00 87.19 91 ALA A O 1
ATOM 685 N N . ASN A 1 92 ? 15.239 1.497 -16.074 1.00 87.00 92 ASN A N 1
ATOM 686 C CA . ASN A 1 92 ? 16.451 2.318 -16.002 1.00 87.00 92 ASN A CA 1
ATOM 687 C C . ASN A 1 92 ? 16.188 3.822 -16.194 1.00 87.00 92 ASN A C 1
ATOM 689 O O . ASN A 1 92 ? 17.112 4.625 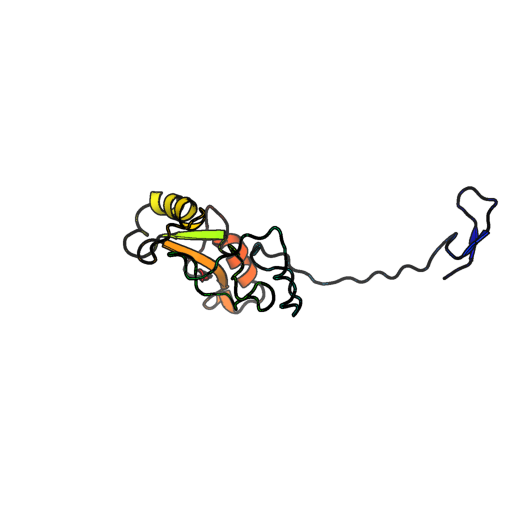-16.060 1.00 87.00 92 ASN A O 1
ATOM 693 N N . ASN A 1 93 ? 14.964 4.221 -16.553 1.00 88.19 93 ASN A N 1
ATOM 694 C CA . ASN A 1 93 ? 14.622 5.619 -16.774 1.00 88.19 93 ASN A CA 1
ATOM 695 C C . ASN A 1 93 ? 14.017 6.221 -15.491 1.00 88.19 93 ASN A C 1
ATOM 697 O O . ASN A 1 93 ? 12.900 5.853 -15.126 1.00 88.19 93 ASN A O 1
ATOM 701 N N . PRO A 1 94 ? 14.690 7.179 -14.827 1.00 83.81 94 PRO A N 1
ATOM 702 C CA . PRO A 1 94 ? 14.225 7.730 -13.552 1.00 83.81 94 PRO A CA 1
ATOM 703 C C . PRO A 1 94 ? 12.862 8.430 -13.656 1.00 83.81 94 PRO A C 1
ATOM 705 O O . PRO A 1 94 ? 12.096 8.420 -12.700 1.00 83.81 94 PRO A O 1
ATOM 708 N N . ASN A 1 95 ? 12.510 8.970 -14.827 1.00 88.56 95 ASN A N 1
ATOM 709 C CA . ASN A 1 95 ? 11.225 9.645 -15.036 1.00 88.56 95 ASN A CA 1
ATOM 710 C C . ASN A 1 95 ? 10.062 8.666 -15.263 1.00 88.56 95 ASN A C 1
ATOM 712 O O . ASN A 1 95 ? 8.901 9.079 -15.284 1.00 88.56 95 ASN A O 1
ATOM 716 N N . MET A 1 96 ? 10.348 7.376 -15.473 1.00 91.06 96 MET A N 1
ATOM 717 C CA . MET A 1 96 ? 9.297 6.394 -15.728 1.00 91.06 96 MET A CA 1
ATOM 718 C C . MET A 1 96 ? 8.518 6.022 -14.475 1.00 91.06 96 MET A C 1
ATOM 720 O O . MET A 1 96 ? 7.359 5.644 -14.604 1.00 91.06 96 MET A O 1
ATOM 724 N N . GLN A 1 97 ? 9.096 6.188 -13.284 1.00 89.25 97 GLN A N 1
ATOM 725 C CA . GLN A 1 97 ? 8.368 5.998 -12.030 1.00 89.25 97 GLN A CA 1
ATOM 726 C C . GLN A 1 97 ? 7.147 6.929 -11.959 1.00 89.25 97 GLN A C 1
ATOM 728 O O . GLN A 1 97 ? 6.019 6.469 -11.783 1.00 89.25 97 GLN A O 1
ATOM 733 N N . ASP A 1 98 ? 7.353 8.226 -12.186 1.00 90.56 98 ASP A N 1
ATOM 734 C CA . ASP A 1 98 ? 6.288 9.235 -12.146 1.00 90.56 98 ASP A CA 1
ATOM 735 C C . ASP A 1 98 ? 5.294 9.042 -13.293 1.00 90.56 98 ASP A C 1
ATOM 737 O O . ASP A 1 98 ? 4.083 9.190 -13.118 1.00 90.56 98 ASP A O 1
ATOM 741 N N . TRP A 1 99 ? 5.795 8.654 -14.470 1.00 91.75 99 TRP A N 1
ATOM 742 C CA . TRP A 1 99 ? 4.948 8.354 -15.617 1.00 91.75 99 TRP A CA 1
ATOM 743 C C . TRP A 1 99 ? 4.026 7.162 -15.348 1.00 91.75 99 TRP A C 1
ATOM 745 O O . TRP A 1 99 ? 2.833 7.267 -15.628 1.00 91.75 99 TRP A O 1
ATOM 755 N N . CYS A 1 100 ? 4.548 6.062 -14.790 1.00 90.69 100 CYS A N 1
ATOM 756 C CA . CYS A 1 100 ? 3.751 4.888 -14.437 1.00 90.69 100 CYS A CA 1
ATOM 757 C C . CYS A 1 100 ? 2.705 5.250 -13.383 1.00 90.69 100 CYS A C 1
ATOM 759 O O . CYS A 1 100 ? 1.536 4.922 -13.552 1.00 90.69 100 CYS A O 1
ATOM 761 N N . MET A 1 101 ? 3.090 5.991 -12.341 1.00 88.88 101 MET A N 1
ATOM 762 C CA . MET A 1 101 ? 2.149 6.473 -11.327 1.00 88.88 101 MET A CA 1
ATOM 763 C C . MET A 1 101 ? 1.013 7.295 -11.940 1.00 88.88 101 MET A C 1
ATOM 765 O O . MET A 1 101 ? -0.155 7.035 -11.665 1.00 88.88 101 MET A O 1
ATOM 769 N N . TYR A 1 102 ? 1.330 8.252 -12.811 1.00 88.38 102 TYR A N 1
ATOM 770 C CA . TYR A 1 102 ? 0.323 9.125 -13.411 1.00 88.38 102 TYR A CA 1
ATOM 771 C C . TYR A 1 102 ? -0.572 8.397 -14.426 1.00 88.38 102 TYR A C 1
ATOM 773 O O . TYR A 1 102 ? -1.794 8.518 -14.378 1.00 88.38 102 TYR A O 1
ATOM 781 N N . ASN A 1 103 ? 0.018 7.621 -15.340 1.00 87.88 103 ASN A N 1
ATOM 782 C CA . ASN A 1 103 ? -0.702 7.018 -16.467 1.00 87.88 103 ASN A CA 1
ATOM 783 C C . ASN A 1 103 ? -1.403 5.708 -16.102 1.00 87.88 103 ASN A C 1
ATOM 785 O O . ASN A 1 103 ? -2.422 5.381 -16.708 1.00 87.88 103 ASN A O 1
ATOM 789 N N . CYS A 1 104 ? -0.906 4.962 -15.117 1.00 86.19 104 CYS A N 1
ATOM 790 C CA . CYS A 1 104 ? -1.575 3.740 -14.686 1.00 86.19 104 CYS A CA 1
ATOM 791 C C . CYS A 1 104 ? -2.699 4.005 -13.680 1.00 86.19 104 CYS A C 1
ATOM 793 O O . CYS A 1 104 ? -3.678 3.265 -13.682 1.00 86.19 104 CYS A O 1
ATOM 795 N N . LEU A 1 105 ? -2.594 5.052 -12.849 1.00 82.06 105 LEU A N 1
ATOM 796 C CA . LEU A 1 105 ? -3.617 5.376 -11.843 1.00 82.06 105 LEU A CA 1
ATOM 797 C C . LEU A 1 105 ? -4.680 6.375 -12.333 1.00 82.06 105 LEU A C 1
ATOM 799 O O . LEU A 1 105 ? -5.666 6.611 -11.634 1.00 82.06 105 LEU A O 1
ATOM 803 N N . GLN A 1 106 ? -4.522 6.962 -13.524 1.00 78.19 106 GLN A N 1
ATOM 804 C CA . GLN A 1 106 ? -5.593 7.735 -14.162 1.00 78.19 106 GLN A CA 1
ATOM 805 C C . GLN A 1 106 ? -6.748 6.833 -14.623 1.00 78.19 106 GLN A C 1
ATOM 807 O O . GLN A 1 106 ? -6.586 5.636 -14.850 1.00 78.19 106 GLN A O 1
ATOM 812 N N . TYR A 1 107 ? -7.916 7.438 -14.841 1.00 70.75 107 TYR A N 1
ATOM 813 C CA . TYR A 1 107 ? -9.061 6.766 -15.445 1.00 70.75 107 TYR A CA 1
ATOM 814 C C . TYR A 1 107 ? -9.451 7.422 -16.781 1.00 70.75 107 TYR A C 1
ATOM 816 O O . TYR A 1 107 ? -9.742 8.622 -16.787 1.00 70.75 107 TYR A O 1
ATOM 824 N N . PRO A 1 108 ? -9.536 6.666 -17.896 1.00 72.19 108 PRO A N 1
ATOM 825 C CA . PRO A 1 108 ? -9.143 5.259 -18.058 1.00 72.19 108 PRO A CA 1
ATOM 826 C C . PRO A 1 108 ? -7.621 5.038 -17.924 1.00 72.19 108 PRO A C 1
ATOM 828 O O . PRO A 1 108 ? -6.850 5.908 -18.349 1.00 72.19 108 PRO A O 1
ATOM 831 N N . PRO A 1 109 ? -7.176 3.894 -17.370 1.00 73.94 109 PRO A N 1
ATOM 832 C CA . PRO A 1 109 ? -5.754 3.625 -17.183 1.00 73.94 109 PRO A CA 1
ATO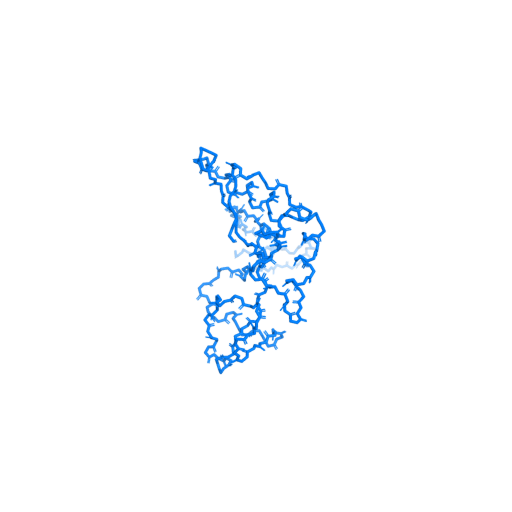M 833 C C . PRO A 1 109 ? -5.051 3.426 -18.526 1.00 73.94 109 PRO A C 1
ATOM 835 O O . PRO A 1 109 ? -5.548 2.747 -19.422 1.00 73.94 109 PRO A O 1
ATOM 838 N N . ASN A 1 110 ? -3.866 4.009 -18.655 1.00 83.00 110 ASN A N 1
ATOM 839 C CA . ASN A 1 110 ? -2.945 3.812 -19.765 1.00 83.00 110 ASN A CA 1
ATOM 840 C C . ASN A 1 110 ? -1.671 3.143 -19.234 1.00 83.00 110 ASN A C 1
ATOM 842 O O . ASN A 1 110 ? -0.638 3.787 -19.058 1.00 83.00 110 ASN A O 1
ATOM 846 N N . CYS A 1 111 ? -1.777 1.848 -18.930 1.00 84.56 111 CYS A N 1
ATOM 847 C CA . CYS A 1 111 ? -0.714 1.075 -18.292 1.00 84.56 111 CYS A CA 1
ATOM 848 C C . CYS A 1 111 ? -0.264 -0.094 -19.184 1.00 84.56 111 CYS A C 1
ATOM 850 O O . CYS A 1 111 ? -0.810 -1.193 -19.080 1.00 84.56 111 CYS A O 1
ATOM 852 N N . PRO A 1 112 ? 0.684 0.123 -20.108 1.00 87.94 112 PRO A N 1
ATOM 853 C CA . PRO A 1 112 ? 1.254 -0.964 -20.895 1.00 87.94 112 PRO A CA 1
ATOM 854 C C . PRO A 1 112 ? 2.134 -1.870 -20.019 1.00 87.94 112 PRO A C 1
ATOM 856 O O . PRO A 1 112 ? 3.106 -1.401 -19.422 1.00 87.94 112 PRO A O 1
ATOM 859 N N . GLU A 1 113 ? 1.823 -3.170 -19.997 1.00 84.75 113 GLU A N 1
ATOM 860 C CA . GLU A 1 113 ? 2.505 -4.185 -19.168 1.00 84.75 113 GLU A CA 1
ATOM 861 C C . GLU A 1 113 ? 4.010 -4.311 -19.469 1.00 84.75 113 GLU A C 1
ATOM 863 O O . GLU A 1 113 ? 4.793 -4.681 -18.599 1.00 84.75 113 GLU A O 1
ATOM 868 N N . GLU A 1 114 ? 4.443 -3.956 -20.684 1.00 87.44 114 GLU A N 1
ATOM 869 C CA . GLU A 1 114 ? 5.863 -3.971 -21.068 1.00 87.44 114 GLU A CA 1
ATOM 870 C C . GLU A 1 114 ? 6.690 -2.859 -20.403 1.00 87.44 114 GLU A C 1
ATOM 872 O O . GLU A 1 114 ? 7.919 -2.950 -20.343 1.00 87.44 114 GLU A O 1
ATOM 877 N N . HIS A 1 115 ? 6.037 -1.799 -19.916 1.00 89.31 115 HIS A N 1
ATOM 878 C CA . HIS A 1 115 ? 6.711 -0.621 -19.370 1.00 89.31 115 HIS A CA 1
ATOM 879 C C . HIS A 1 115 ? 6.415 -0.379 -17.898 1.00 89.31 115 HIS A C 1
ATOM 881 O O . HIS A 1 115 ? 7.293 0.129 -17.203 1.00 89.31 115 HIS A O 1
ATOM 887 N N . CYS A 1 116 ? 5.214 -0.712 -17.428 1.00 90.75 116 CYS A N 1
ATOM 888 C CA . CYS A 1 116 ? 4.776 -0.438 -16.067 1.00 90.75 116 CYS A CA 1
ATOM 889 C C . CYS A 1 116 ? 4.081 -1.654 -15.458 1.00 90.75 116 CYS A C 1
ATOM 891 O O . CYS A 1 116 ? 3.321 -2.353 -16.124 1.00 90.75 116 CYS A O 1
ATOM 893 N N . ARG A 1 117 ? 4.299 -1.851 -14.158 1.00 88.56 117 ARG A N 1
ATOM 894 C CA . ARG A 1 117 ? 3.594 -2.830 -13.334 1.00 88.56 117 ARG A CA 1
ATOM 895 C C . ARG A 1 117 ? 3.109 -2.153 -12.064 1.00 88.56 117 ARG A C 1
ATOM 897 O O . ARG A 1 117 ? 3.884 -1.482 -11.385 1.00 88.56 117 ARG A O 1
ATOM 904 N N . CYS A 1 118 ? 1.839 -2.341 -11.743 1.00 86.62 118 CYS A N 1
ATOM 905 C CA . CYS A 1 118 ? 1.233 -1.795 -10.542 1.00 86.62 118 CYS A CA 1
ATOM 906 C C . CYS A 1 118 ? 1.150 -2.861 -9.458 1.00 86.62 118 CYS A C 1
ATOM 908 O O . CYS A 1 118 ? 0.528 -3.893 -9.677 1.00 86.62 118 CYS A O 1
ATOM 910 N N . VAL A 1 119 ? 1.772 -2.590 -8.313 1.00 85.38 119 VAL A N 1
ATOM 911 C CA . VAL A 1 119 ? 1.852 -3.512 -7.180 1.00 85.38 119 VAL A CA 1
ATOM 912 C C . VAL A 1 119 ? 0.852 -3.115 -6.099 1.00 85.38 119 VAL A C 1
ATOM 914 O O . VAL A 1 119 ? 0.526 -1.934 -5.915 1.00 85.38 119 VAL A O 1
ATOM 917 N N . SER A 1 120 ? 0.331 -4.115 -5.401 1.00 78.19 120 SER A N 1
ATOM 918 C CA . SER A 1 120 ? -0.647 -3.935 -4.321 1.00 78.19 120 SER A CA 1
ATOM 919 C C . SER A 1 120 ? -0.318 -4.749 -3.078 1.00 78.19 120 SER A C 1
ATOM 921 O O . SER A 1 120 ? -0.813 -4.439 -1.994 1.00 78.19 120 SER A O 1
ATOM 923 N N . GLU A 1 121 ? 0.557 -5.741 -3.213 1.00 81.19 121 GLU A N 1
ATOM 924 C CA . GLU A 1 121 ? 1.012 -6.568 -2.112 1.00 81.19 121 GLU A CA 1
ATOM 925 C C . GLU A 1 121 ? 2.530 -6.707 -2.168 1.00 81.19 121 GLU A C 1
ATOM 927 O O . GLU A 1 121 ? 3.124 -6.858 -3.233 1.00 81.19 121 GLU A O 1
ATOM 932 N N . CYS A 1 122 ? 3.166 -6.627 -1.003 1.00 87.56 122 CYS A N 1
ATOM 933 C CA . CYS A 1 122 ? 4.592 -6.859 -0.856 1.00 87.56 122 CYS A CA 1
ATOM 934 C C . CYS A 1 122 ? 4.815 -7.812 0.310 1.00 87.56 122 CYS A C 1
ATOM 936 O O . CYS A 1 122 ? 4.214 -7.644 1.373 1.00 87.56 122 CYS A O 1
ATOM 938 N N . SER A 1 123 ? 5.703 -8.775 0.114 1.00 91.12 123 SER A N 1
ATOM 939 C CA . SER A 1 123 ? 6.050 -9.787 1.105 1.00 91.12 123 SER A CA 1
ATOM 940 C C . SER A 1 123 ? 7.556 -9.826 1.304 1.00 91.12 123 SER A C 1
ATOM 942 O O . SER A 1 123 ? 8.338 -9.508 0.402 1.00 91.12 123 SER A O 1
ATOM 944 N N . ALA A 1 124 ? 7.970 -10.203 2.505 1.00 93.75 124 ALA A N 1
ATOM 945 C CA . ALA A 1 124 ? 9.363 -10.404 2.833 1.00 93.75 124 ALA A CA 1
ATOM 946 C C . ALA A 1 124 ? 9.862 -11.733 2.249 1.00 93.75 124 ALA A C 1
ATOM 948 O O . ALA A 1 124 ? 9.194 -12.763 2.317 1.00 93.75 124 ALA A O 1
ATOM 949 N N . ILE A 1 125 ? 11.070 -11.716 1.692 1.00 95.31 125 ILE A N 1
ATOM 950 C CA . ILE A 1 125 ? 11.700 -12.862 1.029 1.00 95.31 125 ILE A CA 1
ATOM 951 C C . ILE A 1 125 ? 13.011 -13.268 1.714 1.00 95.31 125 ILE A C 1
ATOM 953 O O . ILE A 1 125 ? 13.584 -12.536 2.525 1.00 95.31 125 ILE A O 1
ATOM 957 N N . GLY A 1 126 ? 13.490 -14.475 1.402 1.00 92.19 126 GLY A N 1
ATOM 958 C CA . GLY A 1 126 ? 14.750 -15.010 1.924 1.00 92.19 126 GLY A CA 1
ATOM 959 C C . GLY A 1 126 ? 14.734 -15.263 3.437 1.00 92.19 126 GLY A C 1
ATOM 960 O O . GLY A 1 126 ? 13.715 -15.644 4.010 1.00 92.19 126 GLY A O 1
ATOM 961 N N . GLU A 1 127 ? 15.879 -15.062 4.095 1.00 91.88 127 GLU A N 1
ATOM 962 C CA . GLU A 1 127 ? 15.999 -15.169 5.561 1.00 91.88 127 GLU A CA 1
ATOM 963 C C . GLU A 1 127 ? 15.168 -14.089 6.275 1.00 91.88 127 GLU A C 1
ATOM 965 O O . GLU A 1 127 ? 14.598 -14.332 7.337 1.00 91.88 127 GLU A O 1
ATOM 970 N N . PHE A 1 128 ? 15.021 -12.917 5.647 1.00 92.06 128 PHE A N 1
ATOM 971 C CA . PHE A 1 128 ? 14.214 -11.822 6.177 1.00 92.06 128 PHE A CA 1
ATOM 972 C C . PHE A 1 128 ? 12.727 -12.205 6.262 1.00 92.06 128 PHE A C 1
ATOM 974 O O . PHE A 1 128 ? 12.079 -11.885 7.254 1.00 92.06 128 PHE A O 1
ATOM 981 N N . GLY A 1 129 ? 12.204 -12.970 5.300 1.00 91.00 129 GLY A N 1
ATOM 982 C CA . GLY A 1 129 ? 10.818 -13.460 5.313 1.00 91.00 129 GLY A CA 1
ATOM 983 C C . GLY A 1 129 ? 10.485 -14.480 6.406 1.00 91.00 129 GLY A C 1
ATOM 984 O O . GLY A 1 129 ? 9.317 -14.706 6.697 1.00 91.00 129 GLY A O 1
ATOM 985 N N . GLN A 1 130 ? 11.480 -15.087 7.061 1.00 90.69 130 GLN A N 1
ATOM 986 C CA . GLN A 1 130 ? 11.227 -16.077 8.119 1.00 90.69 130 GLN A CA 1
ATOM 987 C C . GLN A 1 130 ? 10.840 -15.440 9.460 1.00 90.69 130 GLN A C 1
ATOM 989 O O . GLN A 1 130 ? 10.365 -16.135 10.359 1.00 90.69 130 GLN A O 1
ATOM 994 N N . THR A 1 131 ? 11.055 -14.131 9.618 1.00 90.81 131 THR A N 1
ATOM 995 C CA . THR A 1 131 ? 10.702 -13.417 10.848 1.00 90.81 131 THR A CA 1
ATOM 996 C C . THR A 1 131 ? 9.258 -12.919 10.772 1.00 90.81 131 THR A C 1
ATOM 998 O O . THR A 1 131 ? 8.935 -12.132 9.876 1.00 90.81 131 THR A O 1
ATOM 1001 N N . PRO A 1 132 ? 8.389 -13.304 11.724 1.00 87.19 132 PRO A N 1
ATOM 1002 C CA . PRO A 1 132 ? 7.020 -12.809 11.767 1.00 87.19 132 PRO A CA 1
ATOM 1003 C C . PRO A 1 132 ? 6.974 -11.279 11.839 1.00 87.19 132 PRO A C 1
ATOM 1005 O O . PRO A 1 132 ? 7.638 -10.673 12.678 1.00 87.19 132 PRO A O 1
ATOM 1008 N N . GLY A 1 133 ? 6.170 -10.662 10.972 1.00 83.25 133 GLY A N 1
ATOM 1009 C CA . GLY A 1 133 ? 5.983 -9.208 10.917 1.00 83.25 133 GLY A CA 1
ATOM 1010 C C . GLY A 1 133 ? 6.860 -8.478 9.896 1.00 83.25 133 GLY A C 1
ATOM 1011 O O . GLY A 1 133 ? 6.603 -7.308 9.625 1.00 83.25 133 GLY A O 1
ATOM 1012 N N . ASN A 1 134 ? 7.830 -9.142 9.263 1.00 90.25 134 ASN A N 1
ATOM 1013 C CA . ASN A 1 134 ? 8.659 -8.502 8.234 1.00 90.25 134 ASN A CA 1
ATOM 1014 C C . ASN A 1 134 ? 7.904 -8.208 6.928 1.00 90.25 134 ASN A C 1
ATOM 1016 O O . ASN A 1 134 ? 8.281 -7.288 6.203 1.00 90.25 134 ASN A O 1
ATOM 1020 N N . ASP A 1 135 ? 6.791 -8.894 6.664 1.00 88.12 135 ASP A N 1
ATOM 1021 C CA . ASP A 1 135 ? 5.885 -8.531 5.568 1.00 88.12 135 ASP A CA 1
ATOM 1022 C C . ASP A 1 135 ? 5.319 -7.118 5.751 1.00 88.12 135 ASP A C 1
ATOM 1024 O O . ASP A 1 135 ? 5.203 -6.368 4.786 1.00 88.12 135 ASP A O 1
ATOM 1028 N N . ILE A 1 136 ? 5.048 -6.707 6.998 1.00 87.06 136 ILE A N 1
ATOM 1029 C CA . ILE A 1 136 ? 4.545 -5.361 7.313 1.00 87.06 136 ILE A CA 1
ATOM 1030 C C . ILE A 1 136 ? 5.590 -4.311 6.932 1.00 87.06 136 ILE A C 1
ATOM 1032 O O . ILE A 1 136 ? 5.245 -3.291 6.339 1.00 87.06 136 ILE A O 1
ATOM 1036 N N . PHE A 1 137 ? 6.867 -4.577 7.222 1.00 89.25 137 PHE A N 1
ATOM 1037 C CA . PHE A 1 137 ? 7.968 -3.708 6.807 1.00 89.25 137 PHE A CA 1
ATOM 1038 C C . PHE A 1 137 ? 7.996 -3.547 5.282 1.00 89.25 137 PHE A C 1
ATOM 1040 O O . PHE A 1 137 ? 8.057 -2.424 4.784 1.00 89.25 137 PHE A O 1
ATOM 1047 N N . CYS A 1 138 ? 7.883 -4.649 4.536 1.00 90.38 138 CYS A N 1
ATOM 1048 C CA . CYS A 1 138 ? 7.848 -4.592 3.078 1.00 90.38 138 CYS A CA 1
ATOM 1049 C C . CYS A 1 138 ? 6.628 -3.822 2.565 1.00 90.38 138 CYS A C 1
ATOM 1051 O O . CYS A 1 138 ? 6.772 -2.968 1.700 1.00 90.38 138 CYS A O 1
ATOM 1053 N N . GLN A 1 139 ? 5.437 -4.045 3.120 1.00 88.00 139 GLN A N 1
ATOM 1054 C CA . GLN A 1 139 ? 4.245 -3.292 2.724 1.00 88.00 139 GLN A CA 1
ATOM 1055 C C . GLN A 1 139 ? 4.387 -1.787 2.987 1.00 88.00 139 GLN A C 1
ATOM 1057 O O . GLN A 1 139 ? 3.983 -0.985 2.150 1.00 88.00 139 GLN A O 1
ATOM 1062 N N . GLN A 1 140 ? 4.985 -1.384 4.110 1.00 86.06 140 GLN A N 1
ATOM 1063 C CA . GLN A 1 140 ? 5.150 0.029 4.462 1.00 86.06 140 GLN A CA 1
ATOM 1064 C C . GLN A 1 140 ? 6.198 0.738 3.598 1.00 86.06 140 GLN A C 1
ATOM 1066 O O . GLN A 1 140 ? 5.928 1.814 3.066 1.00 86.06 140 GLN A O 1
ATOM 1071 N N . GLU A 1 141 ? 7.374 0.135 3.429 1.00 89.19 141 GLU A N 1
ATOM 1072 C CA . GLU A 1 141 ? 8.489 0.758 2.705 1.00 89.19 141 GLU A CA 1
ATOM 1073 C C . GLU A 1 141 ? 8.341 0.648 1.185 1.00 89.19 141 GLU A C 1
ATOM 1075 O O . GLU A 1 141 ? 8.756 1.546 0.445 1.00 89.19 141 GLU A O 1
ATOM 1080 N N . CYS A 1 142 ? 7.749 -0.449 0.703 1.00 89.25 142 CYS A N 1
ATOM 1081 C CA . CYS A 1 142 ? 7.646 -0.702 -0.725 1.00 89.25 142 CYS A CA 1
ATOM 1082 C C . CYS A 1 142 ? 6.391 -0.112 -1.356 1.00 89.25 142 CYS A C 1
ATOM 1084 O O . CYS A 1 142 ? 6.499 0.311 -2.498 1.00 89.25 142 CYS A O 1
ATOM 1086 N N . LEU A 1 143 ? 5.236 -0.057 -0.679 1.00 86.75 143 LEU A N 1
ATOM 1087 C CA . LEU A 1 143 ? 4.002 0.496 -1.273 1.00 86.75 143 LEU A CA 1
ATOM 1088 C C . LEU A 1 143 ? 3.893 2.024 -1.139 1.00 86.75 143 LEU A C 1
ATOM 1090 O O . LEU A 1 143 ? 2.990 2.630 -1.713 1.00 86.75 143 LEU A O 1
ATOM 1094 N N . GLY A 1 144 ? 4.810 2.660 -0.405 1.00 84.25 144 GLY A N 1
ATOM 1095 C CA . GLY A 1 144 ? 4.918 4.115 -0.341 1.00 84.25 144 GLY A CA 1
ATOM 1096 C C . GLY A 1 144 ? 5.403 4.731 -1.659 1.00 84.25 144 GLY A C 1
ATOM 1097 O O . GLY A 1 144 ? 6.103 4.096 -2.446 1.00 84.25 144 GLY A O 1
ATOM 1098 N N . TYR A 1 145 ? 5.056 5.999 -1.890 1.00 81.06 145 TYR A N 1
ATOM 1099 C CA . TYR A 1 145 ? 5.618 6.803 -2.975 1.00 81.06 145 TYR A CA 1
ATOM 1100 C C . TYR A 1 145 ? 6.297 8.065 -2.397 1.00 81.06 145 TYR A C 1
ATOM 1102 O O . TYR A 1 145 ? 5.610 8.867 -1.756 1.00 81.06 145 TYR A O 1
ATOM 1110 N N . PRO A 1 146 ? 7.616 8.271 -2.607 1.00 82.50 146 PRO A N 1
ATOM 1111 C CA . PRO A 1 146 ? 8.540 7.398 -3.340 1.00 82.50 146 PRO A CA 1
ATOM 1112 C C . PRO A 1 146 ? 8.778 6.062 -2.615 1.00 82.50 146 PRO A C 1
ATOM 1114 O O . PRO A 1 146 ? 8.777 6.008 -1.388 1.00 82.50 146 PRO A O 1
ATOM 1117 N N . SER A 1 147 ? 8.977 4.995 -3.389 1.00 85.94 147 SER A N 1
ATOM 1118 C CA . SER A 1 147 ? 9.188 3.642 -2.860 1.00 85.94 147 SER A CA 1
ATOM 1119 C C . SER A 1 147 ? 10.649 3.439 -2.481 1.00 85.94 147 SER A C 1
ATOM 1121 O O . SER A 1 147 ? 11.533 3.638 -3.315 1.00 85.94 147 SER A O 1
ATOM 1123 N N . ASN A 1 148 ? 10.904 3.005 -1.247 1.00 88.31 148 ASN A N 1
ATOM 1124 C CA . ASN A 1 148 ? 12.244 2.679 -0.755 1.00 88.31 148 ASN A CA 1
ATOM 1125 C C . ASN A 1 148 ? 12.414 1.161 -0.617 1.00 88.31 148 ASN A C 1
ATOM 1127 O O . ASN A 1 148 ? 12.959 0.671 0.370 1.00 88.31 148 ASN A O 1
ATOM 1131 N N . CYS A 1 149 ? 11.917 0.405 -1.599 1.00 89.81 149 CYS A N 1
ATOM 1132 C CA . CYS A 1 149 ? 11.832 -1.046 -1.508 1.00 89.81 149 CYS A CA 1
ATOM 1133 C C . CYS A 1 149 ? 13.204 -1.736 -1.655 1.00 89.81 149 CYS A C 1
ATOM 1135 O O . CYS A 1 149 ? 13.813 -1.656 -2.726 1.00 89.81 149 CYS A O 1
ATOM 1137 N N . PRO A 1 150 ? 13.702 -2.451 -0.629 1.00 92.38 150 PRO A N 1
ATOM 1138 C CA . PRO A 1 150 ? 14.942 -3.213 -0.734 1.00 92.38 150 PRO A CA 1
ATOM 1139 C C . PRO A 1 150 ? 14.723 -4.516 -1.533 1.00 92.38 150 PRO A C 1
ATOM 1141 O O . PRO A 1 150 ? 14.063 -5.427 -1.025 1.00 92.38 150 PRO A O 1
ATOM 1144 N N . PRO A 1 151 ? 15.323 -4.673 -2.732 1.00 89.69 151 PRO A N 1
ATOM 1145 C CA . PRO A 1 151 ? 15.020 -5.792 -3.634 1.00 89.69 151 PRO A CA 1
ATOM 1146 C C . PRO A 1 151 ? 15.511 -7.152 -3.120 1.00 89.69 151 PRO A C 1
ATOM 1148 O O . PRO A 1 151 ? 15.036 -8.189 -3.563 1.00 89.69 151 PRO A O 1
ATOM 1151 N N . GLU A 1 152 ? 16.461 -7.168 -2.183 1.00 93.12 152 GLU A N 1
ATOM 1152 C CA . GLU A 1 152 ? 16.972 -8.408 -1.582 1.00 93.12 152 GLU A CA 1
ATOM 1153 C C . GLU A 1 152 ? 16.107 -8.920 -0.424 1.00 93.12 152 GLU A C 1
ATOM 1155 O O . GLU A 1 152 ? 16.279 -10.050 0.029 1.00 93.12 152 GLU A O 1
ATOM 1160 N N . LYS A 1 153 ? 15.203 -8.078 0.090 1.00 93.62 153 LYS A N 1
ATOM 1161 C CA . LYS A 1 153 ? 14.395 -8.377 1.279 1.00 93.62 153 LYS A CA 1
ATOM 1162 C C . LYS A 1 153 ? 12.910 -8.440 0.992 1.00 93.62 153 LYS A C 1
ATOM 1164 O O . LYS A 1 153 ? 12.210 -9.122 1.730 1.00 93.62 153 LYS A O 1
ATOM 1169 N N . CYS A 1 154 ? 12.442 -7.724 -0.023 1.00 93.50 154 CYS A N 1
ATOM 1170 C CA . CYS A 1 154 ? 11.030 -7.570 -0.313 1.00 93.50 154 CYS A CA 1
ATOM 1171 C C . CYS A 1 154 ? 10.750 -7.865 -1.785 1.00 93.50 154 CYS A C 1
ATOM 1173 O O . CYS A 1 154 ? 11.458 -7.384 -2.669 1.00 93.50 154 CYS A O 1
ATOM 1175 N N . GLU A 1 155 ? 9.682 -8.611 -2.033 1.00 92.50 155 GLU A N 1
ATOM 1176 C CA . GLU A 1 155 ? 9.129 -8.847 -3.361 1.00 92.50 155 GLU A CA 1
ATOM 1177 C C . GLU A 1 155 ? 7.695 -8.320 -3.399 1.00 92.50 155 GLU A C 1
ATOM 1179 O O . GLU A 1 155 ? 6.934 -8.525 -2.455 1.00 92.50 155 GLU A O 1
ATOM 1184 N N . CYS A 1 156 ? 7.339 -7.618 -4.476 1.00 87.81 156 CYS A N 1
ATOM 1185 C CA . CYS A 1 156 ? 6.016 -7.023 -4.645 1.00 87.81 156 CYS A CA 1
ATOM 1186 C C . CYS A 1 156 ? 5.324 -7.539 -5.905 1.00 87.81 156 CYS A C 1
ATOM 1188 O O . CYS A 1 156 ? 5.953 -7.637 -6.973 1.00 87.81 156 CYS A O 1
ATOM 1190 N N . ALA A 1 157 ? 4.025 -7.800 -5.767 1.00 80.56 157 ALA A N 1
ATOM 1191 C CA . ALA A 1 157 ? 3.106 -8.243 -6.805 1.00 80.56 157 ALA A CA 1
ATOM 1192 C C . ALA A 1 157 ? 1.944 -7.256 -6.982 1.00 80.56 157 ALA A C 1
ATOM 1194 O O . ALA A 1 157 ? 1.434 -6.673 -5.989 1.00 80.56 157 ALA A O 1
#

Solvent-accessible surface area (backbone atoms only — not comparable to full-atom values): 9669 Å² total; per-residue (Å²): 135,39,75,26,44,42,93,88,58,92,48,75,42,77,72,24,49,88,69,90,80,87,86,83,87,79,95,80,82,89,67,84,68,80,51,62,74,81,90,59,98,51,86,69,74,79,73,52,90,87,59,57,69,43,82,70,90,56,76,57,61,82,91,84,70,79,57,34,79,86,60,81,48,27,32,76,72,75,83,45,58,72,32,28,40,36,29,74,83,36,50,81,41,83,68,33,38,60,47,23,41,54,34,41,71,38,87,82,28,61,40,56,73,71,39,25,48,65,30,59,47,36,37,32,32,74,79,55,37,71,44,90,66,36,33,56,54,23,34,56,38,39,48,37,88,83,56,67,56,54,78,83,39,34,50,72,74